Protein AF-A0A9W4T607-F1 (afdb_monomer_lite)

Organism: NCBI:txid1117311

pLDDT: mean 75.75, std 16.81, range [44.94, 94.38]

Radius of gyration: 21.93 Å; chains: 1; bounding box: 40×80×39 Å

Secondary structure (DSSP, 8-state):
---PPP-HHHHHHHHHHHHHHHS-GGG--HHHHHHHHHHHH----HHHHHHHHHHHHHHHS-TTSSS-HHHHHHHHHHHHHHHHHHHHHHHHHHHHHHHHHHHSS-------

Sequence (112 aa):
ASDKPYNPSKTFSEHFMDFYRDTTIEDWTCANLVEHYHARSGQKDLKKVMDYIKKDLQKVADVDSEFEVTRKGKAREILDDWKRKLGLLVSSDEFLVRRLAQAGTLGLKDSS

Structure (mmCIF, N/CA/C/O backbone):
data_AF-A0A9W4T607-F1
#
_entry.id   AF-A0A9W4T607-F1
#
loop_
_atom_site.group_PDB
_atom_site.id
_atom_site.type_symbol
_atom_site.label_atom_id
_atom_site.label_alt_id
_atom_site.label_comp_id
_atom_site.label_asym_id
_atom_site.label_entity_id
_atom_site.label_seq_id
_atom_site.pdbx_PDB_ins_code
_atom_site.Cartn_x
_atom_site.Cartn_y
_atom_site.Cartn_z
_atom_site.occupancy
_atom_site.B_iso_or_equiv
_atom_site.auth_seq_id
_atom_site.auth_comp_id
_atom_site.auth_asym_id
_atom_site.auth_atom_id
_atom_site.pdbx_PDB_model_num
ATOM 1 N N . ALA A 1 1 ? 21.339 -27.991 17.052 1.00 47.25 1 ALA A N 1
ATOM 2 C CA . ALA A 1 1 ? 20.560 -27.046 16.233 1.00 47.25 1 ALA A CA 1
ATOM 3 C C . ALA A 1 1 ? 20.095 -25.932 17.158 1.00 47.25 1 ALA A C 1
ATOM 5 O O . ALA A 1 1 ? 19.639 -26.239 18.249 1.00 47.25 1 ALA A O 1
ATOM 6 N N . SER A 1 2 ? 20.345 -24.668 16.813 1.00 52.94 2 SER A N 1
ATOM 7 C CA . SER A 1 2 ? 19.967 -23.536 17.663 1.00 52.94 2 SER A CA 1
ATOM 8 C C . SER A 1 2 ? 18.513 -23.185 17.359 1.00 52.94 2 SER A C 1
ATOM 10 O O . SER A 1 2 ? 18.249 -22.470 16.393 1.00 52.94 2 SER A O 1
ATOM 12 N N . ASP A 1 3 ? 17.578 -23.718 18.143 1.00 62.38 3 ASP A N 1
ATOM 13 C CA . ASP A 1 3 ? 16.167 -23.354 18.036 1.00 62.38 3 ASP A CA 1
ATOM 14 C C . ASP A 1 3 ? 16.006 -21.904 18.497 1.00 62.38 3 ASP A C 1
ATOM 16 O O . ASP A 1 3 ? 16.103 -21.576 19.680 1.00 62.38 3 ASP A O 1
ATOM 20 N N . LYS A 1 4 ? 15.846 -20.994 17.531 1.00 62.91 4 LYS A N 1
ATOM 21 C CA . LYS A 1 4 ? 15.509 -19.598 17.823 1.00 62.91 4 LYS A CA 1
ATOM 22 C C . LYS A 1 4 ? 14.155 -19.579 18.547 1.00 62.91 4 LYS A C 1
ATOM 24 O O . LYS A 1 4 ? 13.243 -20.279 18.108 1.00 62.91 4 LYS A O 1
ATOM 29 N N . PRO A 1 5 ? 13.991 -18.776 19.613 1.00 63.19 5 PRO A N 1
ATOM 30 C CA . PRO A 1 5 ? 12.740 -18.731 20.359 1.00 63.19 5 PRO A CA 1
ATOM 31 C C . PRO A 1 5 ? 11.581 -18.332 19.438 1.00 63.19 5 PRO A C 1
ATOM 33 O O . PRO A 1 5 ? 11.686 -17.372 18.668 1.00 63.19 5 PRO A O 1
ATOM 36 N N . TYR A 1 6 ? 10.481 -19.086 19.521 1.00 53.53 6 TYR A N 1
ATOM 37 C CA . TYR A 1 6 ? 9.234 -18.797 18.819 1.00 53.53 6 TYR A CA 1
ATOM 38 C C . TYR A 1 6 ? 8.770 -17.380 19.171 1.00 53.53 6 TYR A C 1
ATOM 40 O O . TYR A 1 6 ? 8.479 -17.078 20.328 1.00 53.53 6 TYR A O 1
ATOM 48 N N . ASN A 1 7 ? 8.728 -16.503 18.167 1.00 55.34 7 ASN A N 1
ATOM 49 C CA . ASN A 1 7 ? 8.253 -15.136 18.322 1.00 55.34 7 ASN A CA 1
ATOM 50 C C . ASN A 1 7 ? 6.880 -15.003 17.642 1.00 55.34 7 ASN A C 1
ATOM 52 O O . ASN A 1 7 ? 6.837 -14.843 16.420 1.00 55.34 7 ASN A O 1
ATOM 56 N N . PRO A 1 8 ? 5.769 -15.017 18.396 1.00 50.59 8 PRO A N 1
ATOM 57 C CA . PRO A 1 8 ? 4.422 -14.909 17.831 1.00 50.59 8 PRO A CA 1
ATOM 58 C C . PRO A 1 8 ? 4.171 -13.571 17.110 1.00 50.59 8 PRO A C 1
ATOM 60 O O . PRO A 1 8 ? 3.312 -13.477 16.238 1.00 50.59 8 PRO A O 1
ATOM 63 N N . SER A 1 9 ? 4.956 -12.533 17.414 1.00 50.47 9 SER A N 1
ATOM 64 C CA . SER A 1 9 ? 4.927 -11.256 16.684 1.00 50.47 9 SER A CA 1
ATOM 65 C C . SER A 1 9 ? 5.486 -11.382 15.263 1.00 50.47 9 SER A C 1
ATOM 67 O O . SER A 1 9 ? 5.123 -10.604 14.383 1.00 50.47 9 SER A O 1
ATOM 69 N N . LYS A 1 10 ? 6.394 -12.343 15.041 1.00 47.44 10 LYS A N 1
ATOM 70 C CA . LYS A 1 10 ? 7.050 -12.567 13.749 1.00 47.44 10 LYS A CA 1
ATOM 71 C C . LYS A 1 10 ? 6.108 -13.278 12.777 1.00 47.44 10 LYS A C 1
ATOM 73 O O . LYS A 1 10 ? 5.936 -12.798 11.660 1.00 47.44 10 LYS A O 1
ATOM 78 N N . THR A 1 11 ? 5.418 -14.317 13.246 1.00 51.03 11 THR A N 1
ATOM 79 C CA . THR A 1 11 ? 4.387 -15.044 12.487 1.00 51.03 11 THR A CA 1
ATOM 80 C C . THR A 1 11 ? 3.187 -14.161 12.160 1.00 51.03 11 THR A C 1
ATOM 82 O O . THR A 1 11 ? 2.682 -14.208 11.043 1.00 51.03 11 THR A O 1
ATOM 85 N N . PHE A 1 12 ? 2.765 -13.287 13.083 1.00 50.69 12 PHE A N 1
ATOM 86 C CA . PHE A 1 12 ? 1.669 -12.356 12.803 1.00 50.69 12 PHE A CA 1
ATOM 87 C C . PHE A 1 12 ? 2.008 -11.399 11.651 1.00 50.69 12 PHE A C 1
ATOM 89 O O . PHE A 1 12 ? 1.114 -11.044 10.900 1.00 50.69 12 PHE A O 1
ATOM 96 N N . SER A 1 13 ? 3.280 -11.013 11.470 1.00 53.66 13 SER A N 1
ATOM 97 C CA . SER A 1 13 ? 3.699 -10.098 10.395 1.00 53.66 13 SER A CA 1
ATOM 98 C C . SER A 1 13 ? 4.052 -10.791 9.072 1.00 53.66 13 SER A C 1
ATOM 100 O O . SER A 1 13 ? 3.889 -10.188 8.018 1.00 53.66 13 SER A O 1
ATOM 102 N N . GLU A 1 14 ? 4.526 -12.042 9.101 1.00 56.91 14 GLU A N 1
ATOM 103 C CA . GLU A 1 14 ? 4.875 -12.791 7.878 1.00 56.91 14 GLU A CA 1
ATOM 104 C C . GLU A 1 14 ? 3.648 -13.075 7.007 1.00 56.91 14 GLU A C 1
ATOM 106 O O . GLU A 1 14 ? 3.734 -12.998 5.785 1.00 56.91 14 GLU A O 1
ATOM 111 N N . HIS A 1 15 ? 2.497 -13.312 7.637 1.00 62.41 15 HIS A N 1
ATOM 112 C CA . HIS A 1 15 ? 1.264 -13.646 6.943 1.00 62.41 15 HIS A CA 1
ATOM 113 C C . HIS A 1 15 ? 0.683 -12.472 6.144 1.00 62.41 15 HIS A C 1
ATOM 115 O O . HIS A 1 15 ? 0.325 -12.654 4.988 1.00 62.41 15 HIS A O 1
ATOM 121 N N . PHE A 1 16 ? 0.639 -11.243 6.668 1.00 72.50 16 PHE A N 1
ATOM 122 C CA . PHE A 1 16 ? 0.096 -10.113 5.889 1.00 72.50 16 PHE A CA 1
ATOM 123 C C . PHE A 1 16 ? 0.921 -9.782 4.637 1.00 72.50 16 PHE A C 1
ATOM 125 O O . PHE A 1 16 ? 0.374 -9.276 3.659 1.00 72.50 16 PHE A O 1
ATOM 132 N N . MET A 1 17 ? 2.211 -10.134 4.632 1.00 81.50 17 MET A N 1
ATOM 133 C CA . MET A 1 17 ? 3.088 -9.920 3.480 1.00 81.50 17 MET A CA 1
ATOM 134 C C . MET A 1 17 ? 2.729 -10.803 2.274 1.00 81.50 17 MET A C 1
ATOM 136 O O . MET A 1 17 ? 3.086 -10.449 1.151 1.00 81.50 17 MET A O 1
ATOM 140 N N . ASP A 1 18 ? 1.977 -11.894 2.478 1.00 84.31 18 ASP A N 1
ATOM 141 C CA . ASP A 1 18 ? 1.484 -12.763 1.398 1.00 84.31 18 ASP A CA 1
ATOM 142 C C . ASP A 1 18 ? 0.623 -11.980 0.401 1.00 84.31 18 ASP A C 1
ATOM 144 O O . ASP A 1 18 ? 0.748 -12.174 -0.802 1.00 84.31 18 ASP A O 1
ATOM 148 N N . PHE A 1 19 ? -0.168 -11.005 0.871 1.00 87.62 19 PHE A N 1
ATOM 149 C CA . PHE A 1 19 ? -0.985 -10.170 -0.013 1.00 87.62 19 PHE A CA 1
ATOM 150 C C . PHE A 1 19 ? -0.135 -9.488 -1.089 1.00 87.62 19 PHE A C 1
ATOM 152 O O . PHE A 1 19 ? -0.466 -9.528 -2.271 1.00 87.62 19 PHE A O 1
ATOM 159 N N . TYR A 1 20 ? 0.993 -8.896 -0.698 1.00 89.00 20 TYR A N 1
ATOM 160 C CA . TYR A 1 20 ? 1.875 -8.187 -1.624 1.00 89.00 20 TYR A CA 1
ATOM 161 C C . TYR A 1 20 ? 2.666 -9.132 -2.533 1.00 89.00 20 TYR A C 1
ATOM 163 O O . TYR A 1 20 ? 3.218 -8.675 -3.535 1.00 89.00 20 TYR A O 1
ATOM 171 N N . ARG A 1 21 ? 2.745 -10.425 -2.206 1.00 87.88 21 ARG A N 1
ATOM 172 C CA . ARG A 1 21 ? 3.340 -11.446 -3.076 1.00 87.88 21 ARG A CA 1
ATOM 173 C C . ARG A 1 21 ? 2.322 -11.978 -4.084 1.00 87.88 21 ARG A C 1
ATOM 175 O O . ARG A 1 21 ? 2.639 -12.054 -5.268 1.00 87.88 21 ARG A O 1
ATOM 182 N N . ASP A 1 22 ? 1.102 -12.239 -3.628 1.00 89.06 22 ASP A N 1
ATOM 183 C CA . ASP A 1 22 ? 0.108 -13.019 -4.371 1.00 89.06 22 ASP A CA 1
ATOM 184 C C . ASP A 1 22 ? -0.825 -12.165 -5.244 1.00 89.06 22 ASP A C 1
ATOM 186 O O . ASP A 1 22 ? -1.400 -12.666 -6.207 1.00 89.06 22 ASP A O 1
ATOM 190 N N . THR A 1 23 ? -0.978 -10.872 -4.939 1.00 91.06 23 THR A N 1
ATOM 191 C CA . THR A 1 23 ? -1.850 -9.958 -5.705 1.00 91.06 23 THR A CA 1
ATOM 192 C C . THR A 1 23 ? -1.088 -9.162 -6.757 1.00 91.06 23 THR A C 1
ATOM 194 O O . THR A 1 23 ? 0.138 -9.004 -6.675 1.00 91.06 23 THR A O 1
ATOM 197 N N . THR A 1 24 ? 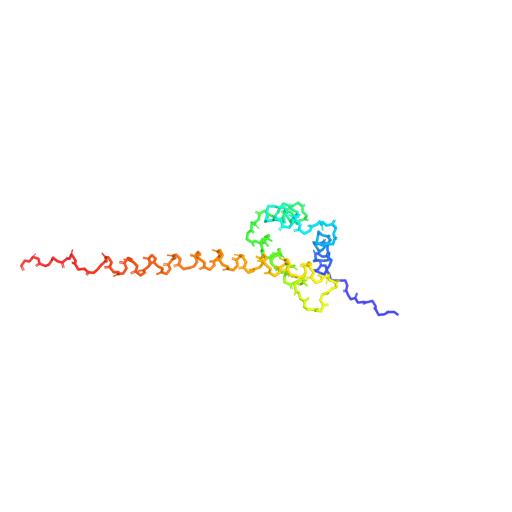-1.792 -8.629 -7.757 1.00 92.69 24 THR A N 1
ATOM 198 C CA . THR A 1 24 ? -1.187 -7.698 -8.716 1.00 92.69 24 THR A CA 1
ATOM 199 C C . THR A 1 24 ? -1.106 -6.289 -8.120 1.00 92.69 24 THR A C 1
ATOM 201 O O . THR A 1 24 ? -1.787 -5.962 -7.150 1.00 92.69 24 THR A O 1
ATOM 204 N N . ILE A 1 25 ? -0.236 -5.439 -8.668 1.00 91.81 25 ILE A N 1
ATOM 205 C CA . ILE A 1 25 ? -0.020 -4.078 -8.144 1.00 91.81 25 ILE A CA 1
ATOM 206 C C . ILE A 1 25 ? -1.246 -3.171 -8.324 1.00 91.81 25 ILE A C 1
ATOM 208 O O . ILE A 1 25 ? -1.397 -2.183 -7.605 1.00 91.81 25 ILE A O 1
ATOM 212 N N . GLU A 1 26 ? -2.112 -3.491 -9.284 1.00 91.12 26 GLU A N 1
ATOM 213 C CA . GLU A 1 26 ? -3.372 -2.798 -9.550 1.00 91.12 26 GLU A CA 1
ATOM 214 C C . GLU A 1 26 ? -4.380 -3.019 -8.416 1.00 91.12 26 GLU A C 1
ATOM 216 O O . GLU A 1 26 ? -5.150 -2.116 -8.088 1.00 91.12 26 GLU A O 1
ATOM 221 N N . ASP A 1 27 ? -4.308 -4.176 -7.756 1.00 92.00 27 ASP A N 1
ATOM 222 C CA . ASP A 1 27 ? -5.185 -4.535 -6.644 1.00 92.00 27 ASP A CA 1
ATOM 223 C C . ASP A 1 27 ? -4.769 -3.888 -5.318 1.00 92.00 27 ASP A C 1
ATOM 225 O O . ASP A 1 27 ? -5.485 -4.010 -4.321 1.00 92.00 27 ASP A O 1
ATOM 229 N N . TRP A 1 28 ? -3.648 -3.156 -5.276 1.00 92.50 28 TRP A N 1
ATOM 230 C CA . TRP A 1 28 ? -3.143 -2.478 -4.075 1.00 92.50 28 TRP A CA 1
ATOM 231 C C . TRP A 1 28 ? -3.886 -1.166 -3.806 1.00 92.50 28 TRP A C 1
ATOM 233 O O . TRP A 1 28 ? -3.304 -0.088 -3.660 1.00 92.50 28 TRP A O 1
ATOM 243 N N . THR A 1 29 ? -5.210 -1.253 -3.751 1.00 88.75 29 THR A N 1
ATOM 244 C CA . THR A 1 29 ? -6.085 -0.142 -3.391 1.00 88.75 29 THR A CA 1
ATOM 245 C C . THR A 1 29 ? -6.272 -0.083 -1.877 1.00 88.75 29 THR A C 1
ATOM 247 O O . THR A 1 29 ? -6.175 -1.090 -1.175 1.00 88.75 29 THR A O 1
ATOM 250 N N . CYS A 1 30 ? -6.578 1.107 -1.348 1.00 84.38 30 CYS A N 1
ATOM 251 C CA . CYS A 1 30 ? -6.853 1.274 0.083 1.00 84.38 30 CYS A CA 1
ATOM 252 C C . CYS A 1 30 ? -7.987 0.346 0.557 1.00 84.38 30 CYS A C 1
ATOM 254 O O . CYS A 1 30 ? -7.873 -0.254 1.620 1.00 84.38 30 CYS A O 1
ATOM 256 N N . ALA A 1 31 ? -9.041 0.181 -0.253 1.00 88.31 31 ALA A N 1
ATOM 257 C CA . ALA A 1 31 ? -10.170 -0.691 0.064 1.00 88.31 31 ALA A CA 1
ATOM 258 C C . ALA A 1 31 ? -9.742 -2.161 0.189 1.00 88.31 31 ALA A C 1
ATOM 260 O O . ALA A 1 31 ? -9.990 -2.772 1.225 1.00 88.31 31 ALA A O 1
ATOM 261 N N . ASN A 1 32 ? -9.020 -2.686 -0.806 1.00 90.75 32 ASN A N 1
ATOM 262 C CA . ASN A 1 32 ? -8.578 -4.084 -0.816 1.00 90.75 32 ASN A CA 1
ATOM 263 C C . ASN A 1 32 ? -7.596 -4.382 0.324 1.00 90.75 32 ASN A C 1
ATOM 265 O O . ASN A 1 32 ? -7.678 -5.427 0.967 1.00 90.75 32 ASN A O 1
ATOM 269 N N . LEU A 1 33 ? -6.686 -3.444 0.612 1.00 89.56 33 LEU A N 1
ATOM 270 C CA . LEU A 1 33 ? -5.753 -3.563 1.732 1.00 89.56 33 LEU A CA 1
ATOM 271 C C . LEU A 1 33 ? -6.502 -3.581 3.068 1.00 89.56 33 LEU A C 1
ATOM 273 O O . LEU A 1 33 ? -6.276 -4.457 3.898 1.00 89.56 33 LEU A O 1
ATOM 277 N N . VAL A 1 34 ? -7.427 -2.647 3.282 1.00 88.38 34 VAL A N 1
ATOM 278 C CA . VAL A 1 34 ? -8.215 -2.575 4.519 1.00 88.38 34 VAL A CA 1
ATOM 279 C C . VAL A 1 34 ? -9.082 -3.823 4.694 1.00 88.38 34 VAL A C 1
ATOM 281 O O . VAL A 1 34 ? -9.108 -4.387 5.787 1.00 88.38 34 VAL A O 1
ATOM 284 N N . GLU A 1 35 ? -9.723 -4.309 3.632 1.00 90.19 35 GLU A N 1
ATOM 285 C CA . GLU A 1 35 ? -10.515 -5.541 3.649 1.00 90.19 35 GLU A CA 1
ATOM 286 C C . GLU A 1 35 ? -9.660 -6.771 3.984 1.00 90.19 35 GLU A C 1
ATOM 288 O O . GLU A 1 35 ? -10.003 -7.518 4.904 1.00 90.19 35 GLU A O 1
ATOM 293 N N . HIS A 1 36 ? -8.507 -6.941 3.324 1.00 89.81 36 HIS A N 1
ATOM 294 C CA . HIS A 1 36 ? -7.582 -8.041 3.607 1.00 89.81 36 HIS A CA 1
ATOM 295 C C . HIS A 1 36 ? -7.141 -8.037 5.075 1.00 89.81 36 HIS A C 1
ATOM 297 O O . HIS A 1 36 ? -7.189 -9.063 5.762 1.00 89.81 36 HIS A O 1
ATOM 303 N N . TYR A 1 37 ? -6.737 -6.871 5.585 1.00 87.94 37 TYR A N 1
ATOM 304 C CA . TYR A 1 37 ? -6.256 -6.758 6.957 1.00 87.94 37 TYR A CA 1
ATOM 305 C C . TYR A 1 37 ? -7.383 -6.910 7.982 1.00 87.94 37 TYR A C 1
ATOM 307 O O . TYR A 1 37 ? -7.151 -7.514 9.031 1.00 87.94 37 TYR A O 1
ATOM 315 N N . HIS A 1 38 ? -8.603 -6.447 7.699 1.00 87.44 38 HIS A N 1
ATOM 316 C CA . HIS A 1 38 ? -9.771 -6.711 8.542 1.00 87.44 38 HIS A CA 1
ATOM 317 C C . HIS A 1 38 ? -10.084 -8.206 8.618 1.00 87.44 38 HIS A C 1
ATOM 319 O O . HIS A 1 38 ? -10.192 -8.746 9.721 1.00 87.44 38 HIS A O 1
ATOM 325 N N . ALA A 1 39 ? -10.183 -8.872 7.464 1.00 87.00 39 ALA A N 1
ATOM 326 C CA . ALA A 1 39 ? -10.509 -10.291 7.378 1.00 87.00 39 ALA A CA 1
ATOM 327 C C . ALA A 1 39 ? -9.473 -11.159 8.103 1.00 87.00 39 ALA A C 1
ATOM 329 O O . ALA A 1 39 ? -9.827 -12.123 8.779 1.00 87.00 39 ALA A O 1
ATOM 330 N N . ARG A 1 40 ? -8.190 -10.793 8.003 1.00 83.19 40 ARG A N 1
ATOM 331 C CA . ARG A 1 40 ? -7.088 -11.604 8.528 1.00 83.19 40 ARG A CA 1
ATOM 332 C C . ARG A 1 40 ? -6.707 -11.298 9.976 1.00 83.19 40 ARG A C 1
ATOM 334 O O . ARG A 1 40 ? -6.354 -12.216 10.708 1.00 83.19 40 ARG A O 1
ATOM 341 N N . SER A 1 41 ? -6.774 -10.040 10.417 1.00 81.56 41 SER A N 1
ATOM 342 C CA . SER A 1 41 ? -6.438 -9.664 11.805 1.00 81.56 41 SER A CA 1
ATOM 343 C C . SER A 1 41 ? -7.629 -9.719 12.766 1.00 81.56 41 SER A C 1
ATOM 345 O O . SER A 1 41 ? -7.432 -9.703 13.983 1.00 81.56 41 SER A O 1
ATOM 347 N N . GLY A 1 42 ? -8.862 -9.680 12.246 1.00 80.62 42 GLY A N 1
ATOM 348 C CA . GLY A 1 42 ? -10.075 -9.469 13.041 1.00 80.62 42 GLY A CA 1
ATOM 349 C C . GLY A 1 42 ? -10.144 -8.100 13.738 1.00 80.62 42 GLY A C 1
ATOM 350 O O . GLY A 1 42 ? -11.081 -7.844 14.498 1.00 80.62 42 GLY A O 1
ATOM 351 N N . GLN A 1 43 ? -9.171 -7.204 13.519 1.00 80.31 43 GLN A N 1
ATOM 352 C CA . GLN A 1 43 ? -9.166 -5.865 14.106 1.00 80.31 43 GLN A CA 1
ATOM 353 C C . GLN A 1 43 ? -10.202 -5.000 13.413 1.00 80.31 43 GLN A C 1
ATOM 355 O O . GLN A 1 43 ? -10.118 -4.803 12.213 1.00 80.31 43 GLN A O 1
ATOM 360 N N . LYS A 1 44 ? -11.150 -4.440 14.168 1.00 81.31 44 LYS A N 1
ATOM 361 C CA . LYS A 1 44 ? -12.179 -3.523 13.640 1.00 81.31 44 LYS A CA 1
ATOM 362 C C . LYS A 1 44 ? -11.759 -2.053 13.678 1.00 81.31 44 LYS A C 1
ATOM 364 O O . LYS A 1 44 ? -12.411 -1.211 13.075 1.00 81.31 44 LYS A O 1
ATOM 369 N N . ASP A 1 45 ? -10.685 -1.746 14.400 1.00 85.75 45 ASP A N 1
ATOM 370 C CA . ASP A 1 45 ? -10.151 -0.394 14.508 1.00 85.75 45 ASP A CA 1
ATOM 371 C C . ASP A 1 45 ? -9.376 -0.034 13.236 1.00 85.75 45 ASP A C 1
ATOM 373 O O . ASP A 1 45 ? -8.266 -0.524 13.006 1.00 85.75 45 ASP A O 1
ATOM 377 N N . LEU A 1 46 ? -9.973 0.842 12.425 1.00 85.25 46 LEU A N 1
ATOM 378 C CA . LEU A 1 46 ? -9.397 1.310 11.169 1.00 85.25 46 LEU A CA 1
ATOM 379 C C . LEU A 1 46 ? -8.012 1.933 11.369 1.00 85.25 46 LEU A C 1
ATOM 381 O O . LEU A 1 46 ? -7.128 1.715 10.547 1.00 85.25 46 LEU A O 1
ATOM 385 N N . LYS A 1 47 ? -7.779 2.657 12.473 1.00 84.69 47 LYS A N 1
ATOM 386 C CA . LYS A 1 47 ? -6.482 3.295 12.727 1.00 84.69 47 LYS A CA 1
ATOM 387 C C . LYS A 1 47 ? -5.383 2.247 12.883 1.00 84.69 47 LYS A C 1
ATOM 389 O O . LYS A 1 47 ? -4.326 2.371 12.272 1.00 84.69 47 LYS A O 1
ATOM 394 N N . LYS A 1 48 ? -5.654 1.182 13.642 1.00 85.38 48 LYS A N 1
ATOM 395 C CA . LYS A 1 48 ? -4.709 0.067 13.814 1.00 85.38 48 LYS A CA 1
ATOM 396 C C . LYS A 1 48 ? -4.476 -0.689 12.512 1.00 85.38 48 LYS A C 1
ATOM 398 O O . LYS A 1 48 ? -3.338 -1.035 12.212 1.00 85.38 48 LYS A O 1
ATOM 403 N N . VAL A 1 49 ? -5.535 -0.922 11.737 1.00 87.12 49 VAL A N 1
ATOM 404 C CA . VAL A 1 49 ? -5.436 -1.570 10.421 1.00 87.12 49 VAL A CA 1
ATOM 405 C C . VAL A 1 49 ? -4.555 -0.751 9.479 1.00 87.12 49 VAL A C 1
ATOM 407 O O . VAL A 1 49 ? -3.617 -1.290 8.897 1.00 87.12 49 VAL A O 1
ATOM 410 N N . MET A 1 50 ? -4.778 0.561 9.400 1.00 86.31 50 MET A N 1
ATOM 411 C CA . MET A 1 50 ? -3.939 1.458 8.605 1.00 86.31 50 MET A CA 1
ATOM 412 C C . MET A 1 50 ? -2.486 1.492 9.093 1.00 86.31 50 MET A C 1
ATOM 414 O O . MET A 1 50 ? -1.575 1.512 8.267 1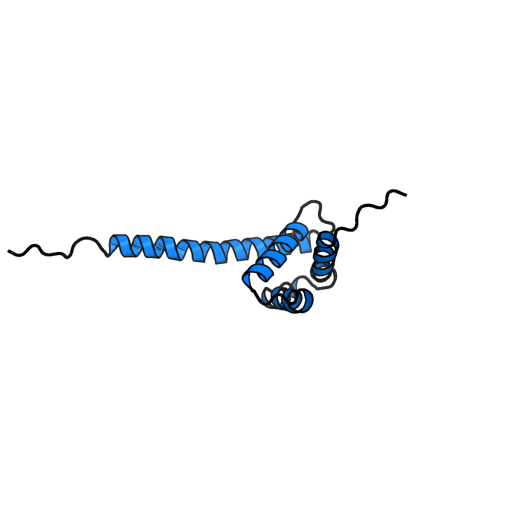.00 86.31 50 MET A O 1
ATOM 418 N N . ASP A 1 51 ? -2.246 1.444 10.407 1.00 86.31 51 ASP A N 1
ATOM 419 C CA . ASP A 1 51 ? -0.892 1.364 10.966 1.00 86.31 51 ASP A CA 1
ATOM 420 C C . ASP A 1 51 ? -0.175 0.060 10.575 1.00 86.31 51 ASP A C 1
ATOM 422 O O . ASP A 1 51 ? 1.032 0.082 10.315 1.00 86.31 51 ASP A O 1
ATOM 426 N N . TYR A 1 52 ? -0.887 -1.070 10.498 1.00 88.06 52 TYR A N 1
ATOM 427 C CA . TYR A 1 52 ? -0.317 -2.332 10.012 1.00 88.06 52 TYR A CA 1
ATOM 428 C C . TYR A 1 52 ? 0.018 -2.270 8.526 1.00 88.06 52 TYR A C 1
ATOM 430 O O . TYR A 1 52 ? 1.158 -2.552 8.155 1.00 88.06 52 TYR A O 1
ATOM 438 N N . ILE A 1 53 ? -0.929 -1.818 7.699 1.00 90.44 53 ILE A N 1
ATOM 439 C CA . ILE A 1 53 ? -0.717 -1.661 6.256 1.00 90.44 53 ILE A CA 1
ATOM 440 C C . ILE A 1 53 ? 0.486 -0.747 6.003 1.00 90.44 53 ILE A C 1
ATOM 442 O O . ILE A 1 53 ? 1.371 -1.079 5.220 1.00 90.44 53 ILE A O 1
ATOM 446 N N . LYS A 1 54 ? 0.578 0.376 6.724 1.00 89.69 54 LYS A N 1
ATOM 447 C CA . LYS A 1 54 ? 1.700 1.312 6.614 1.00 89.69 54 LYS A CA 1
ATOM 448 C C . LYS A 1 54 ? 3.042 0.650 6.926 1.00 89.69 54 LYS A C 1
ATOM 450 O O . LYS A 1 54 ? 3.998 0.857 6.182 1.00 89.69 54 LYS A O 1
ATOM 455 N N . LYS A 1 55 ? 3.133 -0.118 8.017 1.00 89.69 55 LYS A N 1
ATOM 456 C CA . LYS A 1 55 ? 4.376 -0.809 8.405 1.00 89.69 55 LYS A CA 1
ATOM 457 C C . LYS A 1 55 ? 4.812 -1.823 7.356 1.00 89.69 55 LYS A C 1
ATOM 459 O O . LYS A 1 55 ? 6.003 -1.935 7.085 1.00 89.69 55 LYS A O 1
ATOM 464 N N . ASP A 1 56 ? 3.870 -2.543 6.766 1.00 91.06 56 ASP A N 1
ATOM 465 C CA . ASP A 1 56 ? 4.192 -3.547 5.759 1.00 91.06 56 ASP A CA 1
ATOM 466 C C . ASP A 1 56 ? 4.546 -2.907 4.413 1.00 91.06 56 ASP A C 1
ATOM 468 O O . ASP A 1 56 ? 5.560 -3.275 3.831 1.00 91.06 56 ASP A O 1
ATOM 472 N N . LEU A 1 57 ? 3.845 -1.852 3.984 1.00 91.88 57 LEU A N 1
ATOM 473 C CA . LEU A 1 57 ? 4.246 -1.052 2.819 1.00 91.88 57 LEU A CA 1
ATOM 474 C C . LEU A 1 57 ? 5.658 -0.471 2.971 1.00 91.88 57 LEU A C 1
ATOM 476 O O . LEU A 1 57 ? 6.410 -0.437 2.001 1.00 91.88 57 LEU A O 1
ATOM 480 N N . GLN A 1 58 ? 6.050 -0.048 4.179 1.00 91.50 58 GLN A N 1
ATOM 481 C CA . GLN A 1 58 ? 7.419 0.404 4.447 1.00 91.50 58 GLN A CA 1
ATOM 482 C C . GLN A 1 58 ? 8.444 -0.717 4.247 1.00 91.50 58 GLN A C 1
ATOM 484 O O . GLN A 1 58 ? 9.485 -0.470 3.651 1.00 91.50 58 GLN A O 1
ATOM 489 N N . LYS A 1 59 ? 8.140 -1.946 4.684 1.00 91.50 59 LYS A N 1
ATOM 490 C CA . LYS A 1 59 ? 9.001 -3.114 4.435 1.00 91.50 59 LYS A CA 1
ATOM 491 C C . LYS A 1 59 ? 9.041 -3.496 2.957 1.00 91.50 59 LYS A C 1
ATOM 493 O O . LYS A 1 59 ? 10.086 -3.907 2.469 1.00 91.50 59 LYS A O 1
ATOM 498 N N . VAL A 1 60 ? 7.919 -3.391 2.241 1.00 91.25 60 VAL A N 1
ATOM 499 C CA . VAL A 1 60 ? 7.866 -3.662 0.796 1.00 91.25 60 VAL A CA 1
ATOM 500 C C . VAL A 1 60 ? 8.701 -2.635 0.039 1.00 91.25 60 VAL A C 1
ATOM 502 O O . VAL A 1 60 ? 9.424 -3.013 -0.868 1.00 91.25 60 VAL A O 1
ATOM 505 N N . ALA A 1 61 ? 8.631 -1.357 0.418 1.00 92.44 61 ALA A N 1
ATOM 506 C CA . ALA A 1 61 ? 9.382 -0.268 -0.207 1.00 92.44 61 ALA A CA 1
ATOM 507 C C . ALA A 1 61 ? 10.870 -0.221 0.188 1.00 92.44 61 ALA A C 1
ATOM 509 O O . ALA A 1 61 ? 11.618 0.581 -0.376 1.00 92.44 61 ALA A O 1
ATOM 510 N N . ASP A 1 62 ? 11.291 -1.034 1.158 1.00 91.62 62 ASP A N 1
ATOM 511 C CA . ASP A 1 62 ? 12.666 -1.063 1.644 1.00 91.62 62 ASP A CA 1
ATOM 512 C C . ASP A 1 62 ? 13.641 -1.527 0.549 1.00 91.62 62 ASP A C 1
ATOM 514 O O . ASP A 1 62 ? 13.325 -2.390 -0.278 1.00 91.62 62 ASP A O 1
ATOM 518 N N . VAL A 1 63 ? 14.838 -0.938 0.522 1.00 80.75 63 VAL A N 1
ATOM 519 C CA . VAL A 1 63 ? 15.850 -1.232 -0.502 1.00 80.75 63 VAL A CA 1
ATOM 520 C C . VAL A 1 63 ? 16.299 -2.691 -0.421 1.00 80.75 63 VAL A C 1
ATOM 522 O O . VAL A 1 63 ? 16.429 -3.328 -1.470 1.00 80.75 63 VAL A O 1
ATOM 525 N N . ASP A 1 64 ? 16.409 -3.240 0.789 1.00 85.44 64 ASP A N 1
ATOM 526 C CA . ASP A 1 64 ? 16.872 -4.604 1.064 1.00 85.44 64 ASP A CA 1
ATOM 527 C C . ASP A 1 64 ? 15.745 -5.648 0.978 1.00 85.44 64 ASP A C 1
ATOM 529 O O . ASP A 1 64 ? 15.957 -6.838 1.208 1.00 85.44 64 ASP A O 1
ATOM 533 N N . SER A 1 65 ? 14.529 -5.219 0.634 1.00 84.69 65 SER A N 1
ATOM 534 C CA . SER A 1 65 ? 13.371 -6.102 0.514 1.00 84.69 65 SER A CA 1
ATOM 535 C C . SER A 1 65 ? 13.483 -7.064 -0.675 1.00 84.69 65 SER A C 1
ATOM 537 O O . SER A 1 65 ? 14.017 -6.703 -1.724 1.00 84.69 65 SER A O 1
ATOM 539 N N . GLU A 1 66 ? 12.902 -8.260 -0.555 1.00 89.50 66 GLU A N 1
ATOM 540 C CA . GLU A 1 66 ? 12.878 -9.285 -1.617 1.00 89.50 66 GLU A CA 1
ATOM 541 C C . GLU A 1 66 ? 11.975 -8.923 -2.812 1.00 89.50 66 GLU A C 1
ATOM 543 O O . GLU A 1 66 ? 12.015 -9.577 -3.851 1.00 89.50 66 GLU A O 1
ATOM 548 N N . PHE A 1 67 ? 11.154 -7.878 -2.677 1.00 88.69 67 PHE A N 1
ATOM 549 C CA . PHE A 1 67 ? 10.218 -7.459 -3.715 1.00 88.69 67 PHE A CA 1
ATOM 550 C C . PHE A 1 67 ? 10.913 -6.822 -4.923 1.00 88.69 67 PHE A C 1
ATOM 552 O O . PHE A 1 67 ? 11.917 -6.114 -4.812 1.00 88.69 67 PHE A O 1
ATOM 559 N N . GLU A 1 68 ? 10.313 -7.006 -6.097 1.00 92.06 68 GLU A N 1
ATOM 560 C CA . GLU A 1 68 ? 10.799 -6.383 -7.324 1.00 92.06 68 GLU A CA 1
ATOM 561 C C . GLU A 1 68 ? 10.635 -4.857 -7.325 1.00 92.06 68 GLU A C 1
ATOM 563 O O . GLU A 1 68 ? 9.758 -4.295 -6.660 1.00 92.06 68 GLU A O 1
ATOM 568 N N . VAL A 1 69 ? 11.453 -4.180 -8.138 1.00 91.50 69 VAL A N 1
ATOM 569 C CA . VAL A 1 69 ? 11.518 -2.710 -8.234 1.00 91.50 69 VAL A CA 1
ATOM 570 C C . VAL A 1 69 ? 10.144 -2.080 -8.488 1.00 91.50 69 VAL A C 1
ATOM 572 O O . VAL A 1 69 ? 9.824 -1.057 -7.886 1.00 91.50 69 VAL A O 1
ATOM 575 N N . THR A 1 70 ? 9.300 -2.703 -9.312 1.00 93.12 70 THR A N 1
ATOM 576 C CA . THR A 1 70 ? 7.945 -2.207 -9.602 1.00 93.12 70 THR A CA 1
ATOM 577 C C . THR A 1 70 ? 7.058 -2.201 -8.354 1.00 93.12 70 THR A C 1
ATOM 579 O O . THR A 1 70 ? 6.393 -1.205 -8.068 1.00 93.12 70 THR A O 1
ATOM 582 N N . ARG A 1 71 ? 7.088 -3.281 -7.562 1.00 93.38 71 ARG A N 1
ATOM 583 C CA . ARG A 1 71 ? 6.327 -3.404 -6.308 1.00 93.38 71 ARG A CA 1
ATOM 584 C C . ARG A 1 71 ? 6.861 -2.447 -5.239 1.00 93.38 71 ARG A C 1
ATOM 586 O O . ARG A 1 71 ? 6.071 -1.766 -4.586 1.00 93.38 71 ARG A O 1
ATOM 593 N N . LYS A 1 72 ? 8.189 -2.311 -5.131 1.00 94.38 72 LYS A N 1
ATOM 594 C CA . LYS A 1 72 ? 8.853 -1.304 -4.280 1.00 94.38 72 LYS A CA 1
ATOM 595 C C . LYS A 1 72 ? 8.394 0.115 -4.630 1.00 94.38 72 LYS A C 1
ATOM 597 O O . LYS A 1 72 ? 8.006 0.884 -3.749 1.00 94.38 72 LYS A O 1
ATOM 602 N N . GLY A 1 73 ? 8.394 0.446 -5.923 1.00 93.69 73 GLY A N 1
ATOM 603 C CA . GLY A 1 73 ? 7.934 1.733 -6.440 1.00 93.69 73 GLY A CA 1
ATOM 604 C C . GLY A 1 73 ? 6.468 1.997 -6.107 1.00 93.69 73 GLY A C 1
ATOM 605 O O . GLY A 1 73 ? 6.143 3.066 -5.589 1.00 93.69 73 GLY A O 1
ATOM 606 N N . LYS A 1 74 ? 5.599 0.999 -6.306 1.00 93.62 74 LYS A N 1
ATOM 607 C CA . LYS A 1 74 ? 4.173 1.122 -5.992 1.00 93.62 74 LYS A CA 1
ATOM 608 C C . LYS A 1 74 ? 3.915 1.338 -4.503 1.00 93.62 74 LYS A C 1
ATOM 610 O O . LYS A 1 74 ? 3.131 2.211 -4.137 1.00 93.62 74 LYS A O 1
ATOM 615 N N . ALA A 1 75 ? 4.596 0.592 -3.634 1.00 93.62 75 ALA A N 1
ATOM 616 C CA . ALA A 1 75 ? 4.465 0.764 -2.189 1.00 93.62 75 ALA A CA 1
ATOM 617 C C . ALA A 1 75 ? 4.861 2.182 -1.745 1.00 93.62 75 ALA A C 1
ATOM 619 O O . ALA A 1 75 ? 4.176 2.795 -0.923 1.00 93.62 75 ALA A O 1
ATOM 620 N N . ARG A 1 76 ? 5.931 2.733 -2.332 1.00 93.06 76 ARG A N 1
ATOM 621 C CA . ARG A 1 76 ? 6.372 4.106 -2.066 1.00 93.06 76 ARG A CA 1
ATOM 622 C C . ARG A 1 76 ? 5.363 5.149 -2.548 1.00 93.06 76 ARG A C 1
ATOM 624 O O . ARG A 1 76 ? 5.076 6.081 -1.805 1.00 93.06 76 ARG A O 1
ATOM 631 N N . GLU A 1 77 ? 4.787 4.960 -3.734 1.00 93.00 77 GLU A N 1
ATOM 632 C CA . GLU A 1 77 ? 3.724 5.822 -4.268 1.00 93.00 77 GLU A CA 1
ATOM 633 C C . GLU A 1 77 ? 2.523 5.891 -3.310 1.00 93.00 77 GLU A C 1
ATOM 635 O O . GLU A 1 77 ? 2.054 6.981 -2.985 1.00 93.00 77 GLU A O 1
ATOM 640 N N . ILE A 1 78 ? 2.070 4.740 -2.799 1.00 91.56 78 ILE A N 1
ATOM 641 C CA . ILE A 1 78 ? 0.951 4.666 -1.848 1.00 91.56 78 ILE A CA 1
ATOM 642 C C . ILE A 1 78 ? 1.294 5.401 -0.544 1.00 91.56 78 ILE A C 1
ATOM 644 O O . ILE A 1 78 ? 0.487 6.188 -0.045 1.00 91.56 78 ILE A O 1
ATOM 648 N N . LEU A 1 79 ? 2.496 5.189 0.001 1.00 90.88 79 LEU A N 1
ATOM 649 C CA . LEU A 1 79 ? 2.950 5.878 1.215 1.00 90.88 79 LEU A CA 1
ATOM 650 C C . LEU A 1 79 ? 3.009 7.403 1.029 1.00 90.88 79 LEU A C 1
ATOM 652 O O . LEU A 1 79 ? 2.602 8.149 1.926 1.00 90.88 79 LEU A O 1
ATOM 656 N N . ASP A 1 80 ? 3.493 7.869 -0.121 1.00 89.50 80 ASP A N 1
ATOM 657 C CA . ASP A 1 80 ? 3.588 9.293 -0.440 1.00 89.50 80 ASP A CA 1
ATOM 658 C C . ASP A 1 80 ? 2.203 9.924 -0.660 1.00 89.50 80 ASP A C 1
ATOM 660 O O . ASP A 1 80 ? 1.950 11.028 -0.167 1.00 89.50 80 ASP A O 1
ATOM 664 N N . ASP A 1 81 ? 1.280 9.226 -1.327 1.00 89.06 81 ASP A N 1
ATOM 665 C CA . ASP A 1 81 ? -0.119 9.647 -1.478 1.00 89.06 81 ASP A CA 1
ATOM 666 C C . ASP A 1 81 ? -0.811 9.786 -0.115 1.00 89.06 81 ASP A C 1
ATOM 668 O O . ASP A 1 81 ? -1.433 10.810 0.181 1.00 89.06 81 ASP A O 1
ATOM 672 N N . TRP A 1 82 ? -0.627 8.806 0.773 1.00 87.00 82 TRP A N 1
ATOM 673 C CA . TRP A 1 82 ? -1.162 8.864 2.132 1.00 87.00 82 TRP A CA 1
ATOM 674 C C . TRP A 1 82 ? -0.576 10.028 2.921 1.00 87.00 82 TRP A C 1
ATOM 676 O O . TRP A 1 82 ? -1.309 10.739 3.608 1.00 87.00 82 TRP A O 1
ATOM 686 N N . LYS A 1 83 ? 0.732 10.276 2.799 1.00 84.00 83 LYS A N 1
ATOM 687 C CA . LYS A 1 83 ? 1.386 11.422 3.438 1.00 84.00 83 LYS A CA 1
ATOM 688 C C . LYS A 1 83 ? 0.837 12.749 2.915 1.00 84.00 83 LYS A C 1
ATOM 690 O O . LYS A 1 83 ? 0.627 13.656 3.716 1.00 84.00 83 LYS A O 1
ATOM 695 N N . ARG A 1 84 ? 0.572 12.869 1.610 1.00 82.81 84 ARG A N 1
ATOM 696 C CA . ARG A 1 84 ? -0.053 14.064 1.018 1.00 82.81 84 ARG A CA 1
ATOM 697 C C . ARG A 1 84 ? -1.472 14.263 1.537 1.00 82.81 84 ARG A C 1
ATOM 699 O O . ARG A 1 84 ? -1.782 15.356 1.992 1.00 82.81 84 ARG A O 1
ATOM 706 N N . LYS A 1 85 ? -2.306 13.221 1.527 1.00 78.69 85 LYS A N 1
ATOM 707 C CA . LYS A 1 85 ? -3.707 13.281 1.982 1.00 78.69 85 LYS 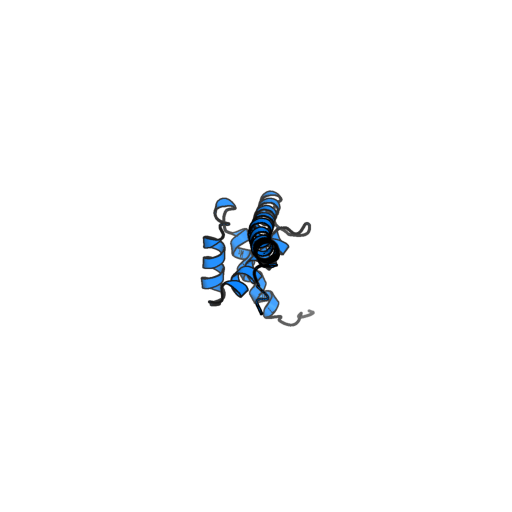A CA 1
ATOM 708 C C . LYS A 1 85 ? -3.830 13.573 3.478 1.00 78.69 85 LYS A C 1
ATOM 710 O O . LYS A 1 85 ? -4.614 14.431 3.870 1.00 78.69 85 LYS A O 1
ATOM 715 N N . LEU A 1 86 ? -3.025 12.911 4.310 1.00 69.88 86 LEU A N 1
ATOM 716 C CA . LEU A 1 86 ? -3.001 13.143 5.757 1.00 69.88 86 LEU A CA 1
ATOM 717 C C . LEU A 1 86 ? -2.334 14.480 6.111 1.00 69.88 86 LEU A C 1
ATOM 719 O O . LEU A 1 86 ? -2.803 15.173 7.005 1.00 69.88 86 LEU A O 1
ATOM 723 N N . GLY A 1 87 ? -1.280 14.878 5.394 1.00 59.81 87 GLY A N 1
ATOM 724 C CA . GLY A 1 87 ? -0.631 16.183 5.558 1.00 59.81 87 GLY A CA 1
ATOM 725 C C . GLY A 1 87 ? -1.522 17.358 5.147 1.00 59.81 87 GLY A C 1
ATOM 726 O O . GLY A 1 87 ? -1.497 18.397 5.801 1.00 59.81 87 GLY A O 1
ATOM 727 N N . LEU A 1 88 ? -2.370 17.181 4.128 1.00 52.31 88 LEU A N 1
ATOM 728 C CA . LEU A 1 88 ? -3.442 18.123 3.782 1.00 52.31 88 LEU A CA 1
ATOM 729 C C . LEU A 1 88 ? -4.465 18.269 4.919 1.00 52.31 88 LEU A C 1
ATOM 731 O O . LEU A 1 88 ? -4.923 19.377 5.179 1.00 52.31 88 LEU A O 1
ATOM 735 N N . LEU A 1 89 ? -4.767 17.184 5.636 1.00 47.66 89 LEU A N 1
ATOM 736 C CA . LEU A 1 89 ? -5.690 17.183 6.776 1.00 47.66 89 LEU A CA 1
ATOM 737 C C . LEU A 1 89 ? -5.119 17.918 8.002 1.00 47.66 89 LEU A C 1
ATOM 739 O O . LEU A 1 89 ? -5.833 18.698 8.622 1.00 47.66 89 LEU A O 1
ATOM 743 N N . VAL A 1 90 ? -3.824 17.757 8.303 1.00 46.75 90 VAL A N 1
ATOM 744 C CA . VAL A 1 90 ? -3.151 18.529 9.373 1.00 46.75 90 VAL A CA 1
ATOM 745 C C . VAL A 1 90 ? -3.016 20.008 8.989 1.00 46.75 90 VAL A C 1
ATOM 747 O O . VAL A 1 90 ? -3.128 20.890 9.840 1.00 46.75 90 VAL A O 1
ATOM 750 N N . SER A 1 91 ? -2.843 20.301 7.695 1.00 49.94 91 SER A N 1
ATOM 751 C CA . SER A 1 91 ? -2.821 21.681 7.214 1.00 49.94 91 SER A CA 1
ATOM 752 C C . SER A 1 91 ? -4.185 22.361 7.322 1.00 49.94 91 SER A C 1
ATOM 754 O O . SER A 1 91 ? -4.201 23.576 7.483 1.00 49.94 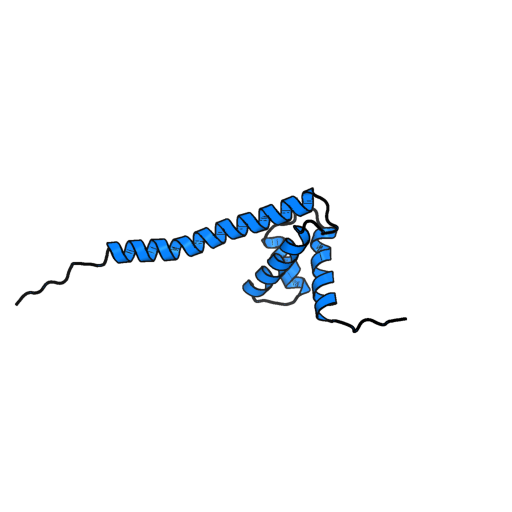91 SER A O 1
ATOM 756 N N . SER A 1 92 ? -5.312 21.641 7.247 1.00 53.47 92 SER A N 1
ATOM 757 C CA . SER A 1 92 ? -6.639 22.248 7.420 1.00 53.47 92 SER A CA 1
ATOM 758 C C . SER A 1 92 ? -6.864 22.775 8.836 1.00 53.47 92 SER A C 1
ATOM 760 O O . SER A 1 92 ? -7.395 23.875 8.964 1.00 53.47 92 SER A O 1
ATOM 762 N N . ASP A 1 93 ? -6.404 22.082 9.880 1.00 54.19 93 ASP A N 1
ATOM 763 C CA . ASP A 1 93 ? -6.541 22.578 11.258 1.00 54.19 93 ASP A CA 1
ATOM 764 C C . ASP A 1 93 ? -5.662 23.813 11.510 1.00 54.19 93 ASP A C 1
ATOM 766 O O . ASP A 1 93 ? -6.137 24.802 12.067 1.00 54.19 93 ASP A O 1
ATOM 770 N N . GLU A 1 94 ? -4.420 23.847 11.010 1.00 57.09 94 GLU A N 1
ATOM 771 C CA . GLU A 1 94 ? -3.580 25.051 11.111 1.00 57.09 94 GLU A CA 1
ATOM 772 C C . GLU A 1 94 ? -4.138 26.225 10.283 1.00 57.09 94 GLU A C 1
ATOM 774 O O . GLU A 1 94 ? -4.073 27.380 10.711 1.00 57.09 94 GLU A O 1
ATOM 779 N N . PHE A 1 95 ? -4.718 25.956 9.107 1.00 53.53 95 PHE A N 1
ATOM 780 C CA . PHE A 1 95 ? -5.300 26.995 8.251 1.00 53.53 95 PHE A CA 1
ATOM 781 C C . PHE A 1 95 ? -6.611 27.547 8.825 1.00 53.53 95 PHE A C 1
ATOM 783 O O . PHE A 1 95 ? -6.851 28.751 8.728 1.00 53.53 95 PHE A O 1
ATOM 790 N N . LEU A 1 96 ? -7.438 26.706 9.461 1.00 54.81 96 LEU A N 1
ATOM 791 C CA . LEU A 1 96 ? -8.650 27.129 10.169 1.00 54.81 96 LEU A CA 1
ATOM 792 C C . LEU A 1 96 ? -8.316 27.913 11.440 1.00 54.81 96 LEU A C 1
ATOM 794 O O . LEU A 1 96 ? -8.928 28.954 11.667 1.00 54.81 96 LEU A O 1
ATOM 798 N N . VAL A 1 97 ? -7.311 27.490 12.216 1.00 61.00 97 VAL A N 1
ATOM 799 C CA . VAL A 1 97 ? -6.832 28.233 13.396 1.00 61.00 97 VAL A CA 1
ATOM 800 C C . VAL A 1 97 ? -6.285 29.602 12.988 1.00 61.00 97 VAL A C 1
ATOM 802 O O . VAL A 1 97 ? -6.634 30.608 13.605 1.00 61.00 97 VAL A O 1
ATOM 805 N N . ARG A 1 98 ? -5.505 29.685 11.901 1.00 61.47 98 ARG A N 1
ATOM 806 C CA . ARG A 1 98 ? -5.017 30.971 11.369 1.00 61.47 98 ARG A CA 1
ATOM 807 C C . ARG A 1 98 ? -6.146 31.848 10.812 1.00 61.47 98 ARG A C 1
ATOM 809 O O . ARG A 1 98 ? -6.108 33.059 11.021 1.00 61.47 98 ARG A O 1
ATOM 816 N N . ARG A 1 99 ? -7.171 31.276 10.161 1.00 57.47 99 ARG A N 1
ATOM 817 C CA . ARG A 1 99 ? -8.357 32.030 9.696 1.00 57.47 99 ARG A CA 1
ATOM 818 C C . ARG A 1 99 ? -9.225 32.537 10.850 1.00 57.47 99 ARG A C 1
ATOM 820 O O . ARG A 1 99 ? -9.681 33.671 10.789 1.00 57.47 99 ARG A O 1
ATOM 827 N N . LEU A 1 100 ? -9.438 31.736 11.895 1.00 56.41 100 LEU A N 1
ATOM 828 C CA . LEU A 1 100 ? -10.184 32.140 13.094 1.00 56.41 100 LEU A CA 1
ATOM 829 C C . LEU A 1 100 ? -9.429 33.207 13.897 1.00 56.41 100 LEU A C 1
ATOM 831 O O . LEU A 1 100 ? -10.046 34.169 14.343 1.00 56.41 100 LEU A O 1
ATOM 835 N N . ALA A 1 101 ? -8.100 33.100 14.010 1.00 62.62 101 ALA A N 1
ATOM 836 C CA . ALA A 1 101 ? -7.268 34.117 14.656 1.00 62.62 101 ALA A CA 1
ATOM 837 C C . ALA A 1 101 ? -7.299 35.471 13.921 1.00 62.62 101 ALA A C 1
ATOM 839 O O . ALA A 1 101 ? -7.231 36.512 14.565 1.00 62.62 101 ALA A O 1
ATOM 840 N N . GLN A 1 102 ? -7.447 35.474 12.591 1.00 61.91 102 GLN A N 1
ATOM 841 C CA . GLN A 1 102 ? -7.617 36.701 11.796 1.00 61.91 102 GLN A CA 1
ATOM 842 C C . GLN A 1 102 ? -9.059 37.238 11.804 1.00 61.91 102 GLN A C 1
ATOM 844 O O . GLN A 1 102 ? -9.264 38.419 11.546 1.00 61.91 102 GLN A O 1
ATOM 849 N N . ALA A 1 103 ? -10.053 36.397 12.107 1.00 56.56 103 ALA A N 1
ATOM 850 C CA . ALA A 1 103 ? -11.466 36.778 12.159 1.00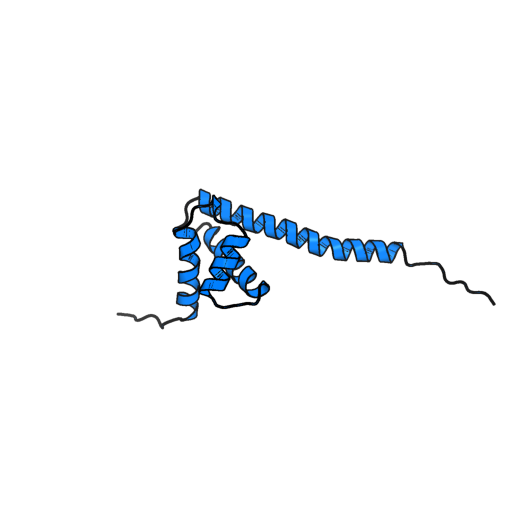 56.56 103 ALA A CA 1
ATOM 851 C C . ALA A 1 103 ? -11.965 37.153 13.574 1.00 56.56 103 ALA A C 1
ATOM 853 O O . ALA A 1 103 ? -13.115 37.563 13.718 1.00 56.56 103 ALA A O 1
ATOM 854 N N . GLY A 1 104 ? -11.133 36.999 14.614 1.00 59.47 104 GLY A N 1
ATOM 855 C CA . GLY A 1 104 ? -11.559 37.019 16.020 1.00 59.47 104 GLY A CA 1
ATOM 856 C C . GLY A 1 104 ? -11.058 38.168 16.903 1.00 59.47 104 GLY A C 1
ATOM 857 O O . GLY A 1 104 ? -11.346 38.153 18.096 1.00 59.47 104 GLY A O 1
ATOM 858 N N . THR A 1 105 ? -10.333 39.164 16.389 1.00 53.56 105 THR A N 1
ATOM 859 C CA . THR A 1 105 ? -9.844 40.294 17.203 1.00 53.56 105 THR A CA 1
ATOM 860 C C . THR A 1 105 ? -10.272 41.644 16.640 1.00 53.56 105 THR A C 1
ATOM 862 O O . THR A 1 105 ? -9.576 42.244 15.830 1.00 53.56 105 THR A O 1
ATOM 865 N N . LEU A 1 106 ? -11.420 42.115 17.144 1.00 47.56 106 LEU A N 1
ATOM 866 C CA . LEU A 1 106 ? -11.731 43.487 17.600 1.00 47.56 106 LEU A CA 1
ATOM 867 C C . LEU A 1 106 ? -13.175 43.867 17.252 1.00 47.56 106 LEU A C 1
ATOM 869 O O . LEU A 1 106 ? -13.4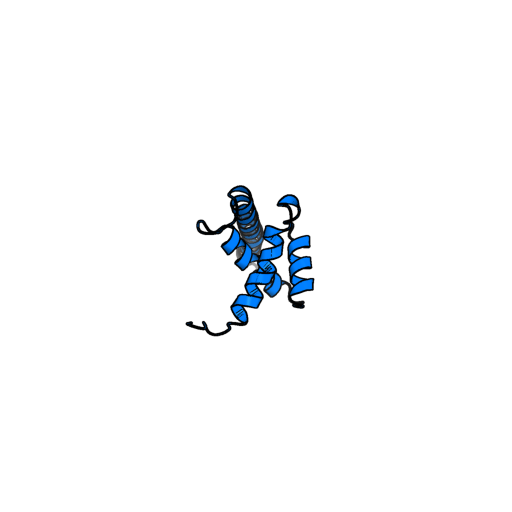64 44.580 16.296 1.00 47.56 106 LEU A O 1
ATOM 873 N N . GLY A 1 107 ? -14.084 43.383 18.094 1.00 52.97 107 GLY A N 1
ATOM 874 C CA . GLY A 1 107 ? -15.495 43.749 18.103 1.00 52.97 107 GLY A CA 1
ATOM 875 C C . GLY A 1 107 ? -16.092 43.666 19.508 1.00 52.97 107 GLY A C 1
ATOM 876 O O . GLY A 1 107 ? -17.135 43.054 19.683 1.00 52.97 107 GLY A O 1
ATOM 877 N N . LEU A 1 108 ? -15.423 44.239 20.509 1.00 44.94 108 LEU A N 1
ATOM 878 C CA . LEU A 1 108 ? -15.958 44.536 21.847 1.00 44.94 108 LEU A CA 1
ATOM 879 C C . LEU A 1 108 ? -15.364 45.910 22.190 1.00 44.94 108 LEU A C 1
ATOM 881 O O . LEU A 1 108 ? -14.166 46.008 22.404 1.00 44.94 108 LEU A O 1
ATOM 885 N N . LYS A 1 109 ? -16.017 47.032 21.871 1.00 51.09 109 LYS A N 1
ATOM 886 C CA . LYS A 1 109 ? -17.217 47.614 22.493 1.00 51.09 109 LYS A CA 1
ATOM 887 C C . LYS A 1 109 ? -17.036 47.823 23.994 1.00 51.09 109 LYS A C 1
ATOM 889 O O . LYS A 1 109 ? -17.683 47.154 24.786 1.00 51.09 109 LYS A O 1
ATOM 894 N N . ASP A 1 110 ? -16.241 48.829 24.335 1.00 50.09 110 ASP A N 1
ATOM 895 C CA . ASP A 1 110 ? -16.416 49.538 25.595 1.00 50.09 110 ASP A CA 1
ATOM 896 C C . ASP A 1 110 ? -17.317 50.747 25.328 1.00 50.09 110 ASP A C 1
ATOM 898 O O . ASP A 1 110 ? -16.924 51.763 24.756 1.00 50.09 110 ASP A O 1
ATOM 902 N N . SER A 1 111 ? -18.592 50.571 25.667 1.00 55.75 111 SER A N 1
ATOM 903 C CA . SER A 1 111 ? -19.501 51.662 25.993 1.00 55.75 111 SER A CA 1
ATOM 904 C C . SER A 1 111 ? -19.730 51.599 27.495 1.00 55.75 111 SER A C 1
ATOM 906 O O . SER A 1 111 ? -20.442 50.708 27.952 1.00 55.75 111 SER A O 1
ATOM 908 N N . SER A 1 112 ? -19.145 52.532 28.240 1.00 54.41 112 SER A N 1
ATOM 909 C CA . SER A 1 112 ? -19.869 53.379 29.191 1.00 54.41 112 SER A CA 1
ATOM 910 C C . SER A 1 112 ? -18.994 54.532 29.655 1.00 54.41 112 SER A C 1
ATOM 912 O O . SER A 1 112 ? -17.758 54.363 29.688 1.00 54.41 112 SER A O 1
#

Foldseek 3Di:
DDPDDDDVVVVLLVVLLVCLVPDDLVCPDPVNQLVSQCVSVVDPDSVVSVVSLLVSLCLQLDPPHPHDPVSNVSSVVVNVVVCVVVVVVVVVVVVVVVVCVVVPPDDDDDDD